Protein AF-A0A833G6E4-F1 (afdb_monomer_lite)

Structure (mmCIF, N/CA/C/O backbone):
data_AF-A0A833G6E4-F1
#
_entry.id   AF-A0A833G6E4-F1
#
loop_
_atom_site.group_PDB
_atom_site.id
_atom_site.type_symbol
_atom_site.label_atom_id
_atom_site.label_alt_id
_atom_site.label_comp_id
_atom_site.label_asym_id
_atom_site.label_entity_id
_atom_site.label_seq_id
_atom_site.pdbx_PDB_ins_code
_atom_site.Cartn_x
_atom_site.Cartn_y
_atom_site.Cartn_z
_atom_site.occupancy
_atom_site.B_iso_or_equiv
_atom_site.auth_seq_id
_atom_site.auth_comp_id
_atom_site.auth_asym_id
_atom_site.auth_atom_id
_atom_site.pdbx_PDB_model_num
ATOM 1 N N . ASP A 1 1 ? -17.100 17.689 19.836 1.00 44.81 1 ASP A N 1
ATOM 2 C CA . ASP A 1 1 ? -17.820 16.652 20.592 1.00 44.81 1 ASP A CA 1
ATOM 3 C C . ASP A 1 1 ? -19.040 16.166 19.851 1.00 44.81 1 ASP A C 1
ATOM 5 O O . ASP A 1 1 ? -20.066 16.830 19.841 1.00 44.81 1 ASP A O 1
ATOM 9 N N . GLY A 1 2 ? -18.899 15.031 19.175 1.00 39.22 2 GLY A N 1
ATOM 10 C CA . GLY A 1 2 ? -19.971 14.407 18.412 1.00 39.22 2 GLY A CA 1
ATOM 11 C C . GLY A 1 2 ? -19.693 12.920 18.234 1.00 39.22 2 GLY A C 1
ATOM 12 O O . GLY A 1 2 ? -19.035 12.537 17.280 1.00 39.22 2 GLY A O 1
ATOM 13 N N . ALA A 1 3 ? -20.197 12.135 19.188 1.00 39.41 3 ALA A N 1
ATOM 14 C CA . ALA A 1 3 ? -20.593 10.730 19.067 1.00 39.41 3 ALA A CA 1
ATOM 15 C C . ALA A 1 3 ? -19.557 9.705 18.546 1.00 39.41 3 ALA A C 1
ATOM 17 O O . ALA A 1 3 ? -19.659 9.218 17.427 1.00 39.41 3 ALA A O 1
ATOM 18 N N . GLU A 1 4 ? -18.661 9.242 19.427 1.00 45.78 4 GLU A N 1
ATOM 19 C CA . GLU A 1 4 ? -17.922 7.967 19.255 1.00 45.78 4 GLU A CA 1
ATOM 20 C C . GLU A 1 4 ? -18.693 6.739 19.801 1.00 45.78 4 GLU A C 1
ATOM 22 O O . GLU A 1 4 ? -18.124 5.680 20.083 1.00 45.78 4 GLU A O 1
ATOM 27 N N . ALA A 1 5 ? -20.004 6.873 20.007 1.00 45.81 5 ALA A N 1
ATOM 28 C CA . ALA A 1 5 ? -20.825 5.890 20.704 1.00 45.81 5 ALA A CA 1
ATOM 29 C C . ALA A 1 5 ? -21.589 4.987 19.724 1.00 45.81 5 ALA A C 1
ATOM 31 O O . ALA A 1 5 ? -22.758 5.225 19.461 1.00 45.81 5 ALA A O 1
ATOM 32 N N . GLU A 1 6 ? -20.894 3.980 19.191 1.00 44.22 6 GLU A N 1
ATOM 33 C CA . GLU A 1 6 ? -21.373 2.600 18.966 1.00 44.22 6 GLU A CA 1
ATOM 34 C C . GLU A 1 6 ? -20.229 1.807 18.308 1.00 44.22 6 GLU A C 1
ATOM 36 O O . GLU A 1 6 ? -20.185 1.583 17.100 1.00 44.22 6 GLU A O 1
ATOM 41 N N . ARG A 1 7 ? -19.225 1.414 19.105 1.00 55.16 7 ARG A N 1
ATOM 42 C CA . ARG A 1 7 ? -18.169 0.497 18.644 1.00 55.16 7 ARG A CA 1
ATOM 43 C C . ARG A 1 7 ? -18.728 -0.923 18.613 1.00 55.16 7 ARG A C 1
ATOM 45 O O . ARG A 1 7 ? -18.514 -1.703 19.538 1.00 55.16 7 ARG A O 1
ATOM 52 N N . GLY A 1 8 ? -19.501 -1.211 17.568 1.00 47.75 8 GLY A N 1
ATOM 53 C CA . GLY A 1 8 ? -19.827 -2.574 17.171 1.00 47.75 8 GLY A CA 1
ATOM 54 C C . GLY A 1 8 ? -18.544 -3.356 16.894 1.00 47.75 8 GLY A C 1
ATOM 55 O O . GLY A 1 8 ? -17.525 -2.779 16.513 1.00 47.75 8 GLY A O 1
ATOM 56 N N . GLU A 1 9 ? -18.589 -4.662 17.140 1.00 54.66 9 GLU A N 1
ATOM 57 C CA . GLU A 1 9 ? -17.527 -5.606 16.792 1.00 54.66 9 GLU A CA 1
ATOM 58 C C . GLU A 1 9 ? -16.993 -5.281 15.383 1.00 54.66 9 GLU A C 1
ATOM 60 O O . GLU A 1 9 ? -17.815 -5.035 14.490 1.00 54.66 9 GLU A O 1
ATOM 65 N N . PRO A 1 10 ? -15.660 -5.212 15.157 1.00 56.25 10 PRO A N 1
ATOM 66 C CA . PRO A 1 10 ? -15.143 -4.921 13.827 1.00 56.25 10 PRO A CA 1
ATOM 67 C C . PRO A 1 10 ? -15.820 -5.892 12.858 1.00 56.25 10 PRO A C 1
ATOM 69 O O . PRO A 1 10 ? -15.901 -7.081 13.191 1.00 56.25 10 PRO A O 1
A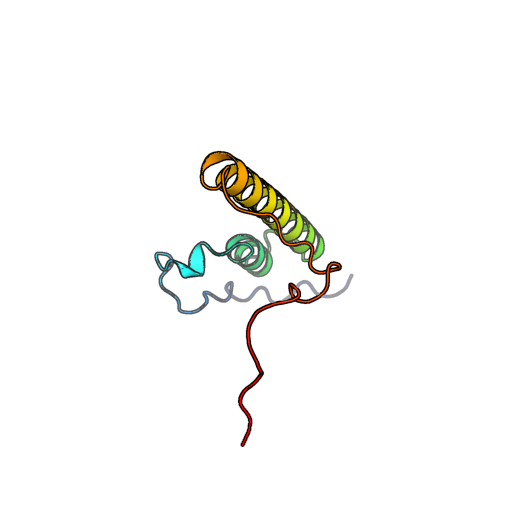TOM 72 N N . PRO A 1 11 ? -16.333 -5.428 11.702 1.00 57.28 11 PRO A N 1
ATOM 73 C CA . PRO A 1 11 ? -16.913 -6.306 10.714 1.00 57.28 11 PRO A CA 1
ATOM 74 C C . PRO A 1 11 ? -15.786 -7.223 10.253 1.00 57.28 11 PRO A C 1
ATOM 76 O O . 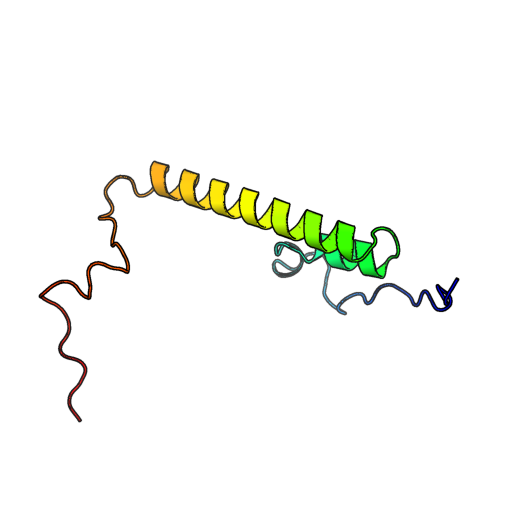PRO A 1 11 ? -14.988 -6.903 9.372 1.00 57.28 11 PRO A O 1
ATOM 79 N N . HIS A 1 12 ? -15.683 -8.377 10.904 1.00 64.56 12 HIS A N 1
ATOM 80 C CA . HIS A 1 12 ? -15.024 -9.521 10.342 1.00 64.56 12 HIS A CA 1
ATOM 81 C C . HIS A 1 12 ? -15.761 -9.729 9.027 1.00 64.56 12 HIS A C 1
ATOM 83 O O . HIS A 1 12 ? -16.988 -9.805 8.999 1.00 64.56 12 HIS A O 1
ATOM 89 N N . LEU A 1 13 ? -15.037 -9.764 7.914 1.00 67.94 13 LEU A N 1
ATOM 90 C CA . LEU A 1 13 ? -15.635 -9.889 6.581 1.00 67.94 13 LEU A CA 1
ATOM 91 C C . LEU A 1 13 ? -16.434 -11.207 6.405 1.00 67.94 13 LEU A C 1
ATOM 93 O O . LEU A 1 13 ? -16.844 -11.530 5.299 1.00 67.94 13 LEU A O 1
ATOM 97 N N . GLY A 1 14 ? -16.606 -12.008 7.466 1.00 71.31 14 GLY A N 1
ATOM 98 C CA . GLY A 1 14 ? -17.065 -13.393 7.416 1.00 71.31 14 GLY A CA 1
ATOM 99 C C . GLY A 1 14 ? -16.065 -14.306 6.706 1.00 71.31 14 GLY A C 1
ATOM 100 O O . GLY A 1 14 ? -16.395 -15.434 6.361 1.00 71.31 14 GLY A O 1
ATOM 101 N N . LEU A 1 15 ? -14.856 -13.804 6.446 1.00 71.75 15 LEU A N 1
ATOM 102 C CA . LEU A 1 15 ? -13.835 -14.458 5.646 1.00 71.75 15 LEU A CA 1
ATOM 103 C C . LEU A 1 15 ? -12.795 -15.103 6.554 1.00 71.75 15 LEU A C 1
ATOM 105 O O . LE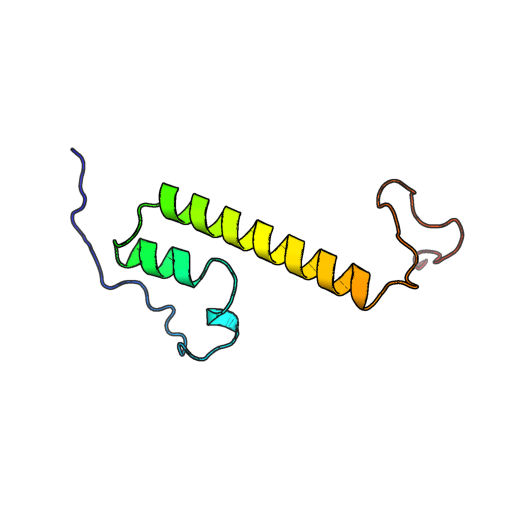U A 1 15 ? -12.362 -14.499 7.537 1.00 71.75 15 LEU A O 1
ATOM 109 N N . ASP A 1 16 ? -12.372 -16.313 6.192 1.00 76.94 16 ASP A N 1
ATOM 110 C CA . ASP A 1 16 ? -11.241 -16.970 6.842 1.00 76.94 16 ASP A CA 1
ATOM 111 C C . ASP A 1 16 ? -10.007 -16.040 6.773 1.00 76.94 16 ASP A C 1
ATOM 113 O O . ASP A 1 16 ? -9.593 -15.649 5.673 1.00 76.94 16 ASP A O 1
ATOM 117 N N . PRO A 1 17 ? -9.403 -15.678 7.924 1.00 75.06 17 PRO A N 1
ATOM 118 C CA . PRO A 1 17 ? -8.216 -14.826 7.990 1.00 75.06 17 PRO A CA 1
ATOM 119 C C . PRO A 1 17 ? -7.036 -15.312 7.138 1.00 75.06 17 PRO A C 1
ATOM 121 O O . PRO A 1 17 ? -6.169 -14.517 6.772 1.00 75.06 17 PRO A O 1
ATOM 124 N N . ASN A 1 18 ? -6.986 -16.605 6.812 1.00 82.00 18 ASN A N 1
ATOM 125 C CA . ASN A 1 18 ? -5.921 -17.198 6.009 1.00 82.00 18 ASN A CA 1
ATOM 126 C C . ASN A 1 18 ? -6.112 -17.023 4.497 1.00 82.00 18 ASN A C 1
ATOM 128 O O . ASN A 1 18 ? -5.201 -17.353 3.728 1.00 82.00 18 ASN A O 1
ATOM 132 N N . LEU A 1 19 ? -7.255 -16.496 4.049 1.00 85.19 19 LEU A N 1
ATOM 133 C CA . LEU A 1 19 ? -7.519 -16.304 2.628 1.00 85.19 19 LEU A CA 1
ATOM 134 C C . LEU A 1 19 ? -6.504 -15.338 1.999 1.00 85.19 19 LEU A C 1
ATOM 136 O O . LEU A 1 19 ? -6.172 -14.307 2.590 1.00 85.19 19 LEU A O 1
ATOM 140 N N . PRO A 1 20 ? -6.051 -15.592 0.755 1.00 85.44 20 PRO A N 1
ATOM 141 C CA . PRO A 1 20 ? -5.176 -14.667 0.034 1.00 85.44 20 PRO A CA 1
ATOM 142 C C . PRO A 1 20 ? -5.741 -13.244 -0.057 1.00 85.44 20 PRO A C 1
ATOM 144 O O . PRO A 1 20 ? -4.983 -12.280 0.018 1.00 85.44 20 PRO A O 1
ATOM 147 N N . ALA A 1 21 ? -7.069 -13.112 -0.145 1.00 83.25 21 ALA A N 1
ATOM 148 C CA . ALA A 1 21 ? -7.764 -11.828 -0.147 1.00 83.25 21 ALA A CA 1
ATOM 149 C C . ALA A 1 21 ? -7.467 -10.988 1.108 1.00 83.25 21 ALA A C 1
ATOM 151 O O . ALA A 1 21 ? -7.330 -9.772 1.009 1.00 83.25 21 ALA A O 1
ATOM 152 N N . MET A 1 22 ? -7.260 -11.624 2.267 1.00 85.19 22 MET A N 1
ATOM 153 C CA . MET A 1 22 ? -6.952 -10.934 3.527 1.00 85.19 22 MET A CA 1
ATOM 154 C C . MET A 1 22 ? -5.557 -10.297 3.538 1.00 85.19 22 MET A C 1
ATOM 156 O O . MET A 1 22 ? -5.255 -9.465 4.390 1.00 85.19 22 MET A O 1
ATOM 160 N N . LYS A 1 23 ? -4.703 -10.662 2.575 1.00 86.00 23 LYS A N 1
ATOM 161 C CA . LYS A 1 23 ? -3.361 -10.096 2.387 1.00 86.00 23 LYS A CA 1
ATOM 162 C C . LYS A 1 23 ? -3.344 -8.946 1.378 1.00 86.00 23 LYS A C 1
ATOM 164 O O . LYS A 1 23 ? -2.269 -8.419 1.086 1.00 86.00 23 LYS A O 1
ATOM 169 N N . ALA A 1 24 ? -4.497 -8.575 0.817 1.00 91.38 24 ALA A N 1
ATOM 170 C CA . ALA A 1 24 ? -4.586 -7.440 -0.086 1.00 91.38 24 ALA A CA 1
ATOM 171 C C . ALA A 1 24 ? -4.228 -6.135 0.641 1.00 91.38 24 ALA A C 1
ATOM 173 O O . ALA A 1 24 ? -4.505 -5.949 1.828 1.00 91.38 24 ALA A O 1
ATOM 174 N N . ILE A 1 25 ? -3.596 -5.221 -0.095 1.00 92.19 25 ILE A N 1
ATOM 175 C CA . ILE A 1 25 ? -3.204 -3.908 0.424 1.00 92.19 25 ILE A CA 1
ATOM 176 C C . ILE A 1 25 ? -4.459 -3.162 0.871 1.00 92.19 25 ILE A C 1
ATOM 178 O O . ILE A 1 25 ? -5.408 -3.038 0.100 1.00 92.19 25 ILE A O 1
ATOM 182 N N . GLY A 1 26 ? -4.449 -2.656 2.101 1.00 90.50 26 GLY A N 1
ATOM 183 C CA . GLY A 1 26 ? -5.553 -1.907 2.683 1.00 90.50 26 GLY A CA 1
ATOM 184 C C . GLY A 1 26 ? -6.472 -2.726 3.579 1.00 90.50 26 GLY A C 1
ATOM 185 O O . GLY A 1 26 ? -7.098 -2.145 4.459 1.00 90.50 26 GLY A O 1
ATOM 186 N N . VAL A 1 27 ? -6.537 -4.054 3.427 1.00 91.12 27 VAL A N 1
ATOM 187 C CA . VAL A 1 27 ? -7.458 -4.877 4.233 1.00 91.12 27 VAL A CA 1
ATOM 188 C C . VAL A 1 27 ? -7.129 -4.769 5.718 1.00 91.12 27 VAL A C 1
ATOM 190 O O . VAL A 1 27 ? -8.016 -4.507 6.524 1.00 91.12 27 VAL A O 1
ATOM 193 N N . ARG A 1 28 ? -5.854 -4.900 6.094 1.00 89.50 28 ARG A N 1
ATOM 194 C CA . ARG A 1 28 ? -5.440 -4.789 7.497 1.00 89.50 28 ARG A CA 1
ATOM 195 C C . ARG A 1 28 ? -5.680 -3.388 8.055 1.00 89.50 28 ARG A C 1
ATOM 197 O O . ARG A 1 28 ? -6.182 -3.261 9.164 1.00 89.50 28 ARG A O 1
ATOM 204 N N . GLU A 1 29 ? -5.345 -2.356 7.287 1.00 93.62 29 GLU A N 1
ATOM 205 C CA . GLU A 1 29 ? -5.507 -0.963 7.698 1.00 93.62 29 GLU A CA 1
ATOM 206 C C . GLU A 1 29 ? -6.985 -0.637 7.968 1.00 93.62 29 GLU A C 1
ATOM 208 O O . GLU A 1 29 ? -7.308 -0.044 8.995 1.00 93.62 29 GLU A O 1
ATOM 213 N N . PHE A 1 30 ? -7.897 -1.085 7.099 1.00 91.75 30 PHE A N 1
ATOM 214 C CA . PHE A 1 30 ? -9.334 -0.903 7.313 1.00 91.75 30 PHE A CA 1
ATOM 215 C C . PHE A 1 30 ? -9.882 -1.760 8.461 1.00 91.75 30 PHE A C 1
ATOM 217 O O . PHE A 1 30 ? -10.747 -1.293 9.196 1.00 91.75 30 PHE A O 1
ATOM 224 N N . LEU A 1 31 ? -9.370 -2.974 8.680 1.00 89.56 31 LEU A N 1
ATOM 225 C CA . LEU A 1 31 ? -9.737 -3.763 9.864 1.00 89.56 31 LEU A CA 1
ATOM 226 C C . LEU A 1 31 ? -9.328 -3.058 11.165 1.00 89.56 31 LEU A C 1
ATOM 228 O O . LEU A 1 31 ? -10.098 -3.049 12.123 1.00 89.56 31 LEU A O 1
ATOM 232 N N . ASP A 1 32 ? -8.148 -2.435 11.198 1.00 89.38 32 ASP A N 1
ATOM 233 C CA . ASP A 1 32 ? -7.694 -1.652 12.349 1.00 89.38 32 ASP A CA 1
ATOM 234 C C . ASP A 1 32 ? -8.530 -0.375 12.544 1.00 89.38 32 ASP A C 1
ATOM 236 O O . ASP A 1 32 ? -8.834 -0.023 13.687 1.00 89.38 32 ASP A O 1
ATOM 240 N N . HIS A 1 33 ? -8.976 0.268 11.458 1.00 91.81 33 HIS A N 1
ATOM 241 C CA . HIS A 1 33 ? -9.942 1.369 11.518 1.00 91.81 33 HIS A CA 1
ATOM 242 C C . HIS A 1 33 ? -11.259 0.946 12.169 1.00 91.81 33 HIS A C 1
ATOM 244 O O . HIS A 1 33 ? -11.701 1.565 13.136 1.00 91.81 33 HIS A O 1
ATOM 250 N N . PHE A 1 34 ? -11.869 -0.139 11.683 1.00 89.00 34 PHE A N 1
ATOM 251 C CA . PHE A 1 34 ? -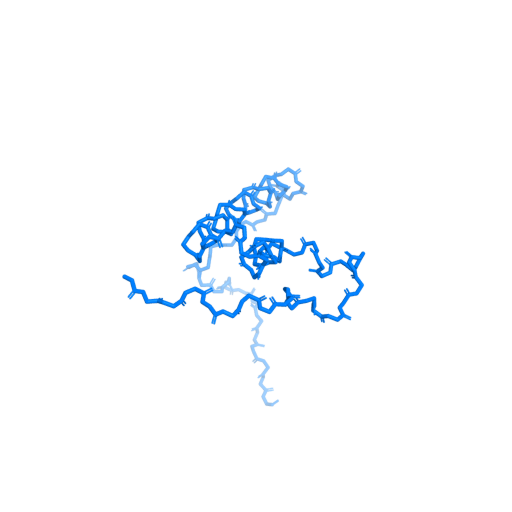13.142 -0.613 12.221 1.00 89.00 34 PHE A CA 1
ATOM 252 C C . PHE A 1 34 ? -13.025 -1.155 13.649 1.00 89.00 34 PHE A C 1
ATOM 254 O O . PHE A 1 34 ? -13.985 -1.096 14.408 1.00 89.00 34 PHE A O 1
ATOM 261 N N . ALA A 1 35 ? -11.845 -1.636 14.045 1.00 87.94 35 ALA A N 1
ATOM 262 C CA . ALA A 1 35 ? -11.550 -1.996 15.430 1.00 87.94 35 ALA A CA 1
ATOM 263 C C . ALA A 1 35 ? -11.302 -0.772 16.339 1.00 87.94 35 ALA A C 1
ATOM 265 O O . ALA A 1 35 ? -10.995 -0.940 17.519 1.00 87.94 35 ALA A O 1
ATOM 266 N N . GLY A 1 36 ? -11.389 0.453 15.807 1.00 89.62 36 GLY A N 1
ATOM 267 C CA . GLY A 1 36 ? -11.168 1.697 16.544 1.00 89.62 36 GLY A CA 1
ATOM 268 C C . GLY A 1 36 ? -9.708 1.950 16.926 1.00 89.62 36 GLY A C 1
ATOM 269 O O . GLY A 1 36 ? -9.453 2.712 17.855 1.00 89.62 36 GLY A O 1
ATOM 270 N N . LYS A 1 37 ? -8.749 1.298 16.255 1.00 92.56 37 LYS A N 1
ATOM 271 C CA . LYS A 1 37 ? -7.306 1.473 16.506 1.00 92.56 37 LYS A CA 1
ATOM 272 C C . LYS A 1 37 ? -6.691 2.603 15.685 1.00 92.56 37 LYS A C 1
ATOM 274 O O . LYS A 1 37 ? -5.645 3.113 16.069 1.00 92.56 37 LYS A O 1
ATOM 279 N N . LEU A 1 38 ? -7.304 2.944 14.551 1.00 92.94 38 LEU A N 1
ATOM 280 C CA . LEU A 1 38 ? -6.873 4.016 13.657 1.00 92.94 38 LEU A CA 1
ATOM 281 C C . LEU A 1 38 ? -8.059 4.909 13.301 1.00 92.94 38 LEU A C 1
ATOM 283 O O . LEU A 1 38 ? -9.153 4.422 12.998 1.00 92.94 38 LEU A O 1
ATOM 287 N N . SER A 1 39 ? -7.831 6.217 13.253 1.00 96.25 39 SER A N 1
ATOM 288 C CA . SER A 1 39 ? -8.766 7.139 12.608 1.00 96.25 39 SER A CA 1
ATOM 289 C C . SER A 1 39 ? -8.852 6.867 11.101 1.00 96.25 39 SER A C 1
ATOM 291 O O . SER A 1 39 ? -7.982 6.221 10.502 1.00 96.25 39 SER A O 1
ATOM 293 N N . LEU A 1 40 ? -9.908 7.369 10.456 1.00 94.56 40 LEU A N 1
ATOM 294 C CA . LEU A 1 40 ? -10.072 7.229 9.008 1.00 94.56 40 LEU A CA 1
ATOM 295 C C . LEU A 1 40 ? -8.907 7.884 8.246 1.00 94.56 40 LEU A C 1
ATOM 297 O O . LEU A 1 40 ? -8.392 7.310 7.286 1.00 94.56 40 LEU A O 1
ATOM 301 N N . ASP A 1 41 ? -8.444 9.047 8.705 1.00 97.44 41 ASP A N 1
ATOM 302 C CA . ASP A 1 41 ? -7.347 9.783 8.072 1.00 97.44 41 ASP A CA 1
ATOM 303 C C . ASP A 1 41 ? -6.012 9.036 8.179 1.00 97.44 41 ASP A C 1
ATOM 305 O O . ASP A 1 41 ? -5.291 8.899 7.184 1.00 97.44 41 ASP A O 1
ATOM 309 N N . GLU A 1 42 ? -5.702 8.484 9.356 1.00 97.06 42 GLU A N 1
ATOM 310 C CA . GLU A 1 42 ? -4.518 7.640 9.564 1.00 97.06 42 GLU A CA 1
ATOM 311 C C . GLU A 1 42 ? -4.572 6.385 8.693 1.00 97.06 42 GLU A C 1
ATOM 313 O O . GLU A 1 42 ? -3.579 6.014 8.061 1.00 97.06 42 GLU A O 1
ATOM 318 N N . THR A 1 43 ? -5.752 5.776 8.594 1.00 96.44 43 THR A N 1
ATOM 319 C CA . THR A 1 43 ? -5.999 4.603 7.753 1.00 96.44 43 THR A CA 1
ATOM 320 C C . THR A 1 43 ? -5.725 4.924 6.288 1.00 96.44 43 THR A C 1
ATOM 322 O O . THR A 1 43 ? -4.917 4.256 5.641 1.00 96.44 43 THR A O 1
ATOM 325 N N . ILE A 1 44 ? -6.306 6.003 5.758 1.00 97.44 44 ILE A N 1
ATOM 326 C CA . ILE A 1 44 ? -6.085 6.445 4.374 1.00 97.44 44 ILE A CA 1
ATOM 327 C C . ILE A 1 44 ? -4.597 6.730 4.120 1.00 97.44 44 ILE A C 1
ATOM 329 O O . ILE A 1 44 ? -4.057 6.361 3.068 1.00 97.44 44 ILE A O 1
ATOM 333 N N . ALA A 1 45 ? -3.909 7.377 5.063 1.00 97.75 45 ALA A N 1
ATOM 334 C CA . ALA A 1 45 ? -2.481 7.662 4.951 1.00 97.75 45 ALA A CA 1
ATOM 335 C C . ALA A 1 45 ? -1.627 6.379 4.923 1.00 97.75 45 ALA A C 1
ATOM 337 O O . ALA A 1 45 ? -0.690 6.274 4.114 1.00 97.75 45 ALA A O 1
ATOM 338 N N . ALA A 1 46 ? -1.973 5.389 5.750 1.00 96.31 46 ALA A N 1
ATOM 339 C CA . ALA A 1 46 ? -1.323 4.084 5.792 1.00 96.31 46 ALA A CA 1
ATOM 340 C C . ALA A 1 46 ? -1.515 3.317 4.475 1.00 96.31 46 ALA A C 1
ATOM 342 O O . ALA A 1 46 ? -0.527 2.925 3.845 1.00 96.31 46 ALA A O 1
ATOM 343 N N . VAL A 1 47 ? -2.755 3.216 3.978 1.00 97.00 47 VAL A N 1
ATOM 344 C CA . VAL A 1 47 ? -3.074 2.541 2.705 1.00 97.00 47 VAL A CA 1
ATOM 345 C C . VAL A 1 47 ? -2.323 3.170 1.533 1.00 97.00 47 VAL A C 1
ATOM 347 O O . VAL A 1 47 ? -1.705 2.465 0.727 1.00 97.00 47 VAL A O 1
ATOM 350 N N . LYS A 1 48 ? -2.296 4.506 1.448 1.00 97.81 48 LYS A N 1
ATOM 351 C CA . LYS A 1 48 ? -1.527 5.225 0.417 1.00 97.81 48 LYS A CA 1
ATOM 352 C C . LYS A 1 48 ? -0.037 4.886 0.483 1.00 97.81 48 LYS A C 1
ATOM 354 O O . LYS A 1 48 ? 0.618 4.742 -0.552 1.00 97.81 48 LYS A O 1
ATOM 359 N N . THR A 1 49 ? 0.515 4.764 1.686 1.00 97.56 49 THR A N 1
ATOM 360 C CA . THR A 1 49 ? 1.930 4.433 1.888 1.00 97.56 49 THR A CA 1
ATOM 361 C C . THR A 1 49 ? 2.250 3.011 1.447 1.00 97.56 49 THR A C 1
ATOM 363 O O . THR A 1 49 ? 3.206 2.822 0.687 1.00 97.56 49 THR A O 1
ATOM 366 N N . GLU A 1 50 ? 1.441 2.026 1.834 1.00 96.44 50 GLU A N 1
ATOM 367 C CA . GLU A 1 50 ? 1.638 0.638 1.404 1.00 96.44 50 GLU A CA 1
ATOM 368 C C . GLU A 1 50 ? 1.448 0.457 -0.101 1.00 96.44 50 GLU A C 1
ATOM 370 O O . GLU A 1 50 ? 2.242 -0.233 -0.745 1.00 96.44 50 GLU A O 1
ATOM 375 N N . THR A 1 51 ? 0.496 1.176 -0.696 1.00 97.25 51 THR A N 1
ATOM 376 C CA . THR A 1 51 ? 0.295 1.193 -2.151 1.00 97.25 51 THR A CA 1
ATOM 377 C C . THR A 1 51 ? 1.553 1.674 -2.881 1.00 97.25 51 THR A C 1
ATOM 379 O O . THR A 1 51 ? 2.030 1.015 -3.807 1.00 97.25 51 THR A O 1
ATOM 382 N N . ARG A 1 52 ? 2.169 2.779 -2.431 1.00 97.62 52 ARG A N 1
ATOM 383 C CA . ARG A 1 52 ? 3.430 3.282 -3.011 1.00 97.62 52 ARG A CA 1
ATOM 384 C C . ARG A 1 52 ? 4.582 2.294 -2.844 1.00 97.62 52 ARG A C 1
ATOM 386 O O . ARG A 1 52 ? 5.361 2.086 -3.776 1.00 97.62 52 ARG A O 1
ATOM 393 N N . ARG A 1 53 ? 4.707 1.677 -1.664 1.00 97.12 53 ARG A N 1
ATOM 394 C CA . ARG A 1 53 ? 5.736 0.660 -1.395 1.00 97.12 53 ARG A CA 1
ATOM 395 C C . ARG A 1 53 ? 5.566 -0.541 -2.320 1.00 97.12 53 ARG A C 1
ATOM 397 O O . ARG A 1 53 ? 6.551 -1.009 -2.887 1.00 97.12 53 ARG A O 1
ATOM 404 N N . TYR A 1 54 ? 4.335 -1.003 -2.518 1.00 95.94 54 TYR A N 1
ATOM 405 C CA . TYR A 1 54 ? 4.035 -2.089 -3.441 1.00 95.94 54 TYR A CA 1
ATOM 406 C C . TYR A 1 54 ? 4.359 -1.729 -4.889 1.00 95.94 54 TYR A C 1
ATOM 408 O O . TYR A 1 54 ? 5.077 -2.486 -5.535 1.00 95.94 54 TYR A O 1
ATOM 416 N N . ALA A 1 55 ? 3.947 -0.553 -5.367 1.00 96.50 55 ALA A N 1
ATOM 417 C CA . ALA A 1 55 ? 4.298 -0.078 -6.706 1.00 96.50 55 ALA A CA 1
ATOM 418 C C . ALA A 1 55 ? 5.824 -0.037 -6.919 1.00 96.50 55 ALA A C 1
ATOM 420 O O . ALA A 1 55 ? 6.330 -0.490 -7.945 1.00 96.50 55 ALA A O 1
ATOM 421 N N . LYS A 1 56 ? 6.590 0.415 -5.915 1.00 96.69 56 LYS A N 1
ATOM 422 C CA . LYS A 1 56 ? 8.062 0.393 -5.958 1.00 96.69 56 LYS A CA 1
ATOM 423 C C . LYS A 1 56 ? 8.630 -1.029 -6.022 1.00 96.69 56 LYS A C 1
ATOM 425 O O . LYS A 1 56 ? 9.598 -1.261 -6.752 1.00 96.69 56 LYS A O 1
ATOM 430 N N . ARG A 1 57 ? 8.060 -1.973 -5.264 1.00 96.19 57 ARG A N 1
ATOM 431 C CA . ARG A 1 57 ? 8.439 -3.396 -5.325 1.00 96.19 57 ARG A CA 1
ATOM 432 C C . ARG A 1 57 ? 8.150 -3.981 -6.706 1.00 96.19 57 ARG A C 1
ATOM 434 O O . ARG A 1 57 ? 9.046 -4.594 -7.272 1.00 96.19 57 ARG A O 1
ATOM 441 N N . GLN A 1 58 ? 6.971 -3.712 -7.266 1.00 95.75 58 GLN A N 1
ATOM 442 C CA . GLN A 1 58 ? 6.588 -4.127 -8.619 1.00 95.75 58 GLN A CA 1
ATOM 443 C C . GLN A 1 58 ? 7.580 -3.592 -9.656 1.00 95.75 58 GLN A C 1
ATOM 445 O O . GLN A 1 58 ? 8.185 -4.369 -10.382 1.00 95.75 58 GLN A O 1
ATOM 450 N N . MET A 1 59 ? 7.856 -2.285 -9.648 1.00 92.69 59 MET A N 1
ATOM 451 C CA . MET A 1 59 ? 8.835 -1.671 -10.553 1.00 92.69 59 MET A CA 1
ATOM 452 C C . MET A 1 59 ? 10.239 -2.283 -10.409 1.00 92.69 59 MET A C 1
ATOM 454 O O . MET A 1 59 ? 10.953 -2.468 -11.392 1.00 92.69 59 MET A O 1
ATOM 458 N N . THR A 1 60 ? 10.652 -2.605 -9.182 1.00 95.38 60 THR A N 1
ATOM 459 C CA . THR A 1 60 ? 11.952 -3.241 -8.923 1.00 95.38 60 THR A CA 1
ATOM 460 C C . THR A 1 60 ? 11.999 -4.667 -9.457 1.00 95.38 60 THR A C 1
ATOM 462 O O . THR A 1 60 ? 12.984 -5.041 -10.086 1.00 95.38 60 THR A O 1
ATOM 465 N N . TRP A 1 61 ? 10.936 -5.442 -9.244 1.00 95.06 61 TRP A N 1
ATOM 466 C CA . TRP A 1 61 ? 10.803 -6.787 -9.789 1.00 95.06 61 TRP A CA 1
ATOM 467 C C . TRP A 1 61 ? 10.813 -6.762 -11.322 1.00 95.06 61 TRP A C 1
ATOM 469 O O . TRP A 1 61 ? 11.631 -7.453 -11.919 1.00 95.06 61 TRP A O 1
ATOM 479 N N . PHE A 1 62 ? 10.023 -5.883 -11.954 1.00 93.44 62 PHE A N 1
ATOM 480 C CA . PHE A 1 62 ? 10.012 -5.712 -13.411 1.00 93.44 62 PHE A CA 1
ATOM 481 C C . PHE A 1 62 ? 11.391 -5.358 -13.960 1.00 93.44 62 PHE A C 1
ATOM 483 O O . PHE A 1 62 ? 11.858 -5.997 -14.894 1.00 93.44 62 PHE A O 1
ATOM 490 N N . ARG A 1 63 ? 12.093 -4.393 -13.353 1.00 88.81 63 ARG A N 1
ATOM 491 C CA . ARG A 1 63 ? 13.450 -4.025 -13.785 1.00 88.81 63 ARG A CA 1
ATOM 492 C C . ARG A 1 63 ? 14.419 -5.212 -13.751 1.00 88.81 63 ARG A C 1
ATOM 494 O O . ARG A 1 63 ? 15.302 -5.280 -14.595 1.00 88.81 63 ARG A O 1
ATOM 501 N N . ASN A 1 64 ? 14.273 -6.105 -12.775 1.00 91.38 64 ASN A N 1
ATOM 502 C CA . ASN A 1 64 ? 15.201 -7.212 -12.571 1.00 91.38 64 ASN A CA 1
ATOM 503 C C . ASN A 1 64 ? 14.817 -8.483 -13.341 1.00 91.38 64 ASN A C 1
ATOM 505 O O . ASN A 1 64 ? 15.689 -9.304 -13.591 1.00 91.38 64 ASN A O 1
ATOM 509 N N . GLN A 1 65 ? 13.532 -8.704 -13.625 1.00 93.69 65 GLN A N 1
ATOM 510 C CA . GLN A 1 65 ? 13.039 -9.935 -14.260 1.00 93.69 65 GLN A CA 1
ATOM 511 C C . GLN A 1 65 ? 12.664 -9.751 -15.730 1.00 93.69 65 GLN A C 1
ATOM 513 O O . GLN A 1 65 ? 12.635 -10.727 -16.462 1.00 93.69 65 GLN A O 1
ATOM 518 N N . MET A 1 66 ? 12.412 -8.512 -16.153 1.00 91.06 66 MET A N 1
ATOM 519 C CA . MET A 1 66 ? 11.931 -8.157 -17.490 1.00 91.06 66 MET A CA 1
ATOM 520 C C . MET A 1 66 ? 12.850 -7.118 -18.137 1.00 91.06 66 MET A C 1
ATOM 522 O O . MET A 1 66 ? 12.396 -6.136 -18.724 1.00 91.06 66 MET A O 1
ATOM 526 N N . ALA A 1 67 ? 14.161 -7.253 -17.932 1.00 86.25 67 ALA A N 1
ATOM 527 C CA . ALA A 1 67 ? 15.133 -6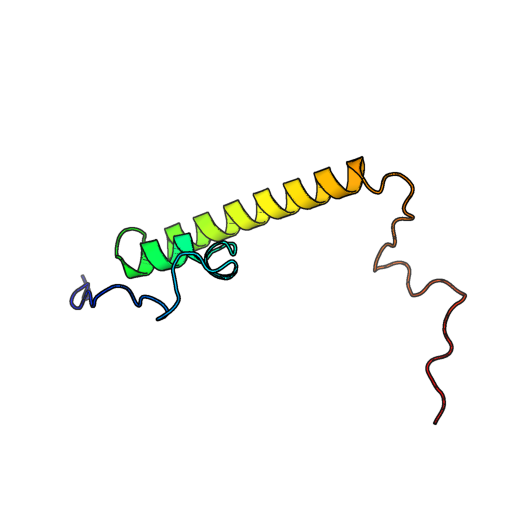.258 -18.384 1.00 86.25 67 ALA A CA 1
ATOM 528 C C . ALA A 1 67 ? 15.180 -6.123 -19.919 1.00 86.25 67 ALA A C 1
ATOM 530 O O . ALA A 1 67 ? 15.516 -5.059 -20.432 1.00 86.25 67 ALA A O 1
ATOM 531 N N . ASP A 1 68 ? 14.827 -7.193 -20.625 1.00 92.06 68 ASP A N 1
ATOM 532 C CA . ASP A 1 68 ? 14.754 -7.322 -22.079 1.00 92.06 68 ASP A CA 1
ATOM 533 C C . ASP A 1 68 ? 13.412 -6.863 -22.675 1.00 92.06 68 ASP A C 1
ATOM 535 O O . ASP A 1 68 ? 13.279 -6.756 -23.894 1.00 92.06 68 ASP A O 1
ATOM 539 N N . TRP A 1 69 ? 12.413 -6.557 -21.842 1.00 89.69 69 TRP A N 1
ATOM 540 C CA . TRP A 1 69 ? 11.095 -6.156 -22.324 1.00 89.69 69 TRP A CA 1
ATOM 541 C C . TRP A 1 69 ? 11.105 -4.746 -22.912 1.00 89.69 69 TRP A C 1
ATOM 543 O O . TRP A 1 69 ? 11.594 -3.785 -22.308 1.00 89.69 69 TRP A O 1
ATOM 553 N N . THR A 1 70 ? 10.477 -4.599 -24.078 1.00 86.94 70 THR A N 1
ATOM 554 C CA . THR A 1 70 ? 10.227 -3.291 -24.682 1.00 86.94 70 THR A CA 1
ATOM 555 C C . THR A 1 70 ? 9.244 -2.502 -23.822 1.00 86.94 70 THR A C 1
ATOM 557 O O . THR A 1 70 ? 8.143 -2.964 -23.523 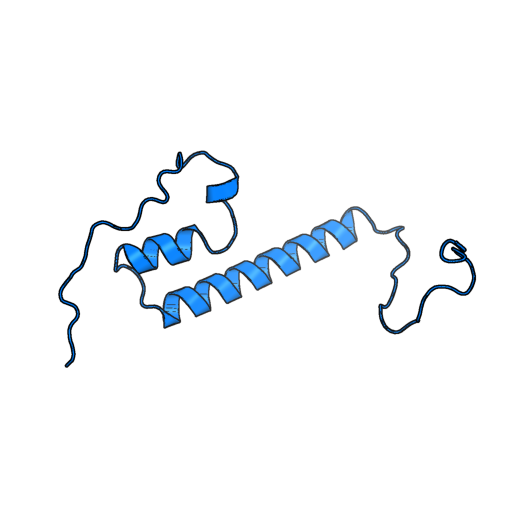1.00 86.94 70 THR A O 1
ATOM 560 N N . ARG A 1 71 ? 9.631 -1.289 -23.420 1.00 84.81 71 ARG A N 1
ATOM 561 C CA . ARG A 1 71 ? 8.721 -0.375 -22.725 1.00 84.81 71 ARG A CA 1
ATOM 562 C C . ARG A 1 71 ? 7.774 0.253 -23.736 1.00 84.81 71 ARG A C 1
ATOM 564 O O . ARG A 1 71 ? 8.230 0.813 -24.724 1.00 84.81 71 ARG A O 1
ATOM 571 N N . VAL A 1 72 ? 6.481 0.180 -23.446 1.00 85.44 72 VAL A N 1
ATOM 572 C CA . VAL A 1 72 ? 5.442 0.870 -24.210 1.00 85.44 72 VAL A CA 1
ATOM 573 C C . VAL A 1 72 ? 5.036 2.103 -23.419 1.00 85.44 72 VAL A C 1
ATOM 575 O O . VAL A 1 72 ? 4.604 1.980 -22.269 1.00 85.44 72 VAL A O 1
ATOM 578 N N . ASP A 1 73 ? 5.197 3.285 -24.006 1.00 83.25 73 ASP A N 1
ATOM 579 C CA . ASP A 1 73 ? 4.587 4.483 -23.451 1.00 83.25 73 ASP A CA 1
ATOM 580 C C . ASP A 1 73 ? 3.112 4.511 -23.872 1.00 83.25 73 ASP A C 1
ATOM 582 O O . ASP A 1 73 ? 2.817 4.452 -25.067 1.00 83.25 73 ASP A O 1
ATOM 586 N N . PRO A 1 74 ? 2.156 4.622 -22.938 1.00 78.44 74 PRO A N 1
ATOM 587 C CA . PRO A 1 74 ? 0.745 4.739 -23.298 1.00 78.44 74 PRO A CA 1
ATOM 588 C C . PRO A 1 74 ? 0.433 5.993 -24.137 1.00 78.44 74 PRO A C 1
ATOM 590 O O . PRO A 1 74 ? -0.655 6.088 -24.700 1.00 78.44 74 PRO A O 1
ATOM 593 N N . ARG A 1 75 ? 1.360 6.957 -24.226 1.00 86.75 75 ARG A N 1
ATOM 594 C CA . ARG A 1 75 ? 1.252 8.144 -25.085 1.00 86.75 75 ARG A CA 1
ATOM 595 C C . ARG A 1 75 ? 1.701 7.898 -26.525 1.00 86.75 75 ARG A C 1
ATOM 597 O O . ARG A 1 75 ? 1.333 8.695 -27.382 1.00 86.75 75 ARG A O 1
ATOM 604 N N . ASP A 1 76 ? 2.436 6.821 -26.803 1.00 81.38 76 ASP A N 1
ATOM 605 C CA . ASP A 1 76 ? 3.028 6.567 -28.127 1.00 81.38 76 ASP A CA 1
ATOM 606 C C . ASP A 1 76 ? 2.006 6.088 -29.177 1.00 81.38 76 ASP A C 1
ATOM 608 O O . ASP A 1 76 ? 2.360 5.820 -30.324 1.00 81.38 76 ASP A O 1
ATOM 612 N N . GLY A 1 77 ? 0.716 6.027 -28.826 1.00 70.94 77 GLY A N 1
ATOM 613 C CA . GLY A 1 77 ? -0.312 5.432 -29.673 1.00 70.94 77 GLY A CA 1
ATOM 614 C C . GLY A 1 77 ? -0.086 3.924 -29.860 1.00 70.94 77 GLY A C 1
ATOM 615 O O . GLY A 1 77 ? 0.930 3.371 -29.432 1.00 70.94 77 GLY A O 1
ATOM 616 N N . PRO A 1 78 ? -1.046 3.197 -30.449 1.00 68.25 78 PRO A N 1
ATOM 617 C CA . PRO A 1 78 ? -0.803 1.805 -30.797 1.00 68.25 78 PRO A CA 1
ATOM 618 C C . PRO A 1 78 ? 0.371 1.726 -31.791 1.00 68.25 78 PRO A C 1
ATOM 620 O O . PRO A 1 78 ? 0.453 2.564 -32.696 1.00 68.25 78 PRO A O 1
ATOM 623 N N . PRO A 1 79 ? 1.281 0.742 -31.652 1.00 66.38 79 PRO A N 1
ATOM 624 C CA . PRO A 1 79 ? 2.369 0.564 -32.605 1.00 66.38 79 PRO A CA 1
ATOM 625 C C . PRO A 1 79 ? 1.784 0.411 -34.011 1.00 66.38 79 PRO A C 1
ATOM 627 O O . PRO A 1 79 ? 0.744 -0.220 -34.187 1.00 66.38 79 PRO A O 1
ATOM 630 N N . ALA A 1 80 ? 2.459 0.973 -35.016 1.00 61.19 80 ALA A N 1
ATOM 631 C CA . ALA A 1 80 ? 1.972 1.082 -36.397 1.00 61.19 80 ALA A CA 1
ATOM 632 C C . ALA A 1 80 ? 1.678 -0.262 -37.118 1.00 61.19 80 ALA A C 1
ATOM 634 O O . ALA A 1 80 ? 1.388 -0.267 -38.311 1.00 61.19 80 ALA A O 1
ATOM 635 N N . GLY A 1 81 ? 1.720 -1.402 -36.424 1.00 64.38 81 GLY A N 1
ATOM 636 C CA . GLY A 1 81 ? 1.334 -2.707 -36.945 1.00 64.38 81 GLY A CA 1
ATOM 637 C C . GLY A 1 81 ? 0.821 -3.642 -35.846 1.00 64.38 81 GLY A C 1
ATOM 638 O O . GLY A 1 81 ? 1.600 -4.125 -35.031 1.00 64.38 81 GLY A O 1
ATOM 639 N N . GLY A 1 82 ? -0.482 -3.936 -35.875 1.00 50.31 82 GLY A N 1
ATOM 640 C CA . GLY A 1 82 ? -1.150 -4.967 -35.068 1.00 50.31 82 GLY A CA 1
ATOM 641 C C . GLY A 1 82 ? -2.244 -4.369 -34.180 1.00 50.31 82 GLY A C 1
ATOM 642 O O . GLY A 1 82 ? -1.960 -3.555 -33.316 1.00 50.31 82 GLY A O 1
ATOM 643 N N . VAL A 1 83 ? -3.527 -4.678 -34.318 1.00 52.06 83 VAL A N 1
ATOM 644 C CA . VAL A 1 83 ? -4.278 -5.665 -35.102 1.00 52.06 83 VAL A CA 1
ATOM 645 C C . VAL A 1 83 ? -5.462 -4.901 -35.698 1.00 52.06 83 VAL A C 1
ATOM 647 O O . VAL A 1 83 ? -6.029 -4.047 -35.017 1.00 52.06 83 VAL A O 1
ATOM 650 N N . ALA A 1 84 ? -5.823 -5.174 -36.957 1.00 50.22 84 ALA A N 1
ATOM 651 C CA . ALA A 1 84 ? -7.094 -4.713 -37.506 1.00 50.22 84 ALA A CA 1
ATOM 652 C C . ALA A 1 84 ? -8.201 -5.172 -36.551 1.00 50.22 84 ALA A C 1
ATOM 654 O O . ALA A 1 84 ? -8.425 -6.372 -36.392 1.00 50.22 84 ALA A O 1
ATOM 655 N N . ALA A 1 85 ? -8.810 -4.215 -35.851 1.00 53.06 85 ALA A N 1
ATOM 656 C CA . ALA A 1 85 ? -9.962 -4.471 -35.012 1.00 53.06 85 ALA A CA 1
ATOM 657 C C . ALA A 1 85 ? -11.002 -5.188 -35.878 1.00 53.06 85 ALA A C 1
ATOM 659 O O . ALA A 1 85 ? -11.292 -4.733 -36.987 1.00 53.06 85 ALA A O 1
ATOM 660 N N . ASN A 1 86 ? -11.455 -6.343 -35.391 1.00 50.25 86 ASN A N 1
ATOM 661 C CA . ASN A 1 86 ? -12.389 -7.234 -36.066 1.00 50.25 86 ASN A CA 1
ATOM 662 C C . ASN A 1 86 ? -13.483 -6.436 -36.785 1.00 50.25 86 ASN A C 1
ATOM 664 O O . ASN A 1 86 ? -14.187 -5.637 -36.167 1.00 50.25 86 ASN A O 1
ATOM 668 N N . SER A 1 87 ? -13.558 -6.636 -38.097 1.00 43.56 87 SER A N 1
ATOM 669 C CA . SER A 1 87 ? -14.687 -6.225 -38.923 1.00 43.56 87 SER A CA 1
ATOM 670 C C . SER A 1 87 ? -15.792 -7.272 -38.763 1.00 43.56 87 SER A C 1
ATOM 672 O O . SER A 1 87 ? -15.482 -8.460 -38.853 1.00 43.56 87 SER A O 1
ATOM 674 N N . ASP A 1 88 ? -17.019 -6.781 -38.577 1.00 37.34 88 ASP A N 1
ATOM 675 C CA . ASP A 1 88 ? -18.326 -7.469 -38.528 1.00 37.34 88 ASP A CA 1
ATOM 676 C C . ASP A 1 88 ? -18.691 -8.319 -37.294 1.00 37.34 88 ASP A C 1
ATOM 678 O O . ASP A 1 88 ? -17.988 -9.296 -36.949 1.00 37.34 88 ASP A O 1
#

Foldseek 3Di:
DDDPPDLDDQPPVPDDCPDPVVVDQLNVLVSCCSNVNDPPVRSVVRSVVVVVVVVVVVVVCCCVPVVVDDDDDPVVPDPPDDDPDDDD

Secondary structure (DSSP, 8-state):
-------------SS-TTSGGGGSTTHHHHHHHHTTSS-HHHHHHHHHHHHHHHHHHHHHHHHHH-TTSPPPPTTS-S-SSS------

Radius of gyration: 21.25 Å; chains: 1; bounding box: 37×34×60 Å

Sequence (88 aa):
DGAEAERGEPPHLGLDPNLPAMKAIGVREFLDHFAGKLSLDETIAAVKTETRRYAKRQMTWFRNQMADWTRVDPRDGPPAGGVAANSD

pLDDT: mean 79.86, std 18.39, range [37.34, 97.81]